Protein AF-X0Y5U0-F1 (afdb_monomer)

Foldseek 3Di:
DVVVVVVVVVVVVCVVCVVVVVVVVVVVVLLVVDFDFDADPVNPGTDDPDDGDRDNVSVVVVVVVVCVVVVHDDDDFDDDDPDDPVNRVVVRVVVVVVPPDD

Sequence (102 aa):
MADIKIIDMVKTKAKEFDPLFKRMDTDKKLYFMDAYKMMRPDGVAEMEDVINVTFNDPTTFGMRAVATMGGAQRQTVVEGRDISEQQSAIIEGFIDDIGYAV

Solvent-accessible surface area (backbone atoms only — not comparable to full-atom values): 6356 Å² total; per-residue (Å²): 118,69,66,62,55,52,53,52,50,52,54,50,50,50,61,71,44,44,67,58,51,53,48,52,61,54,56,51,38,39,48,72,64,47,80,58,72,60,56,36,98,84,67,81,47,71,47,83,94,63,91,68,77,70,66,66,59,51,33,52,50,52,52,49,53,52,36,53,75,72,68,57,75,92,79,80,80,77,84,66,89,91,63,48,73,70,57,36,49,54,55,45,48,51,57,52,71,70,47,78,80,127

Structure (mmCIF, N/CA/C/O backbone):
data_AF-X0Y5U0-F1
#
_entry.id   AF-X0Y5U0-F1
#
loop_
_atom_site.group_PDB
_atom_site.id
_atom_site.type_symbol
_atom_site.label_atom_id
_atom_site.label_alt_id
_atom_site.label_comp_id
_atom_site.label_asym_id
_atom_site.label_entity_id
_atom_site.label_seq_id
_atom_site.pdbx_PDB_ins_code
_atom_site.Cartn_x
_atom_site.Cartn_y
_atom_site.Cartn_z
_atom_site.occupancy
_atom_site.B_iso_or_equiv
_atom_site.auth_seq_id
_atom_site.auth_comp_id
_atom_site.auth_asym_id
_atom_site.auth_atom_id
_atom_site.pdbx_PDB_model_num
ATOM 1 N N . MET A 1 1 ? 10.156 12.230 -42.607 1.00 57.09 1 MET A N 1
ATOM 2 C CA . MET A 1 1 ? 11.379 11.953 -41.808 1.00 57.09 1 MET A CA 1
ATOM 3 C C . MET A 1 1 ? 11.247 12.380 -40.342 1.00 57.09 1 MET A C 1
ATOM 5 O O . MET A 1 1 ? 11.840 11.717 -39.504 1.00 57.09 1 MET A O 1
ATOM 9 N N . ALA A 1 2 ? 10.472 13.423 -40.004 1.00 61.12 2 ALA A N 1
ATOM 10 C CA . ALA A 1 2 ? 10.226 13.818 -38.608 1.00 61.12 2 ALA A CA 1
ATOM 11 C C . ALA A 1 2 ? 9.441 12.761 -37.800 1.00 61.12 2 ALA A C 1
ATOM 13 O O . ALA A 1 2 ? 9.807 12.473 -36.664 1.00 61.12 2 ALA A O 1
ATOM 14 N N . ASP A 1 3 ? 8.448 12.107 -38.410 1.00 62.69 3 ASP A N 1
ATOM 15 C CA . ASP A 1 3 ? 7.597 11.125 -37.713 1.00 62.69 3 ASP A CA 1
ATOM 16 C C . ASP A 1 3 ? 8.342 9.848 -37.303 1.00 62.69 3 ASP A C 1
ATOM 18 O O . ASP A 1 3 ? 8.106 9.307 -36.228 1.00 62.69 3 ASP A O 1
ATOM 22 N N . ILE A 1 4 ? 9.310 9.404 -38.114 1.00 67.81 4 ILE A N 1
ATOM 23 C CA . ILE A 1 4 ? 10.170 8.249 -37.796 1.00 67.81 4 ILE A CA 1
ATOM 24 C C . ILE A 1 4 ? 10.986 8.542 -36.527 1.00 67.81 4 ILE A C 1
ATOM 26 O O . ILE A 1 4 ? 11.065 7.710 -35.628 1.00 67.81 4 ILE A O 1
ATOM 30 N N . LYS A 1 5 ? 11.498 9.774 -36.397 1.00 80.19 5 LYS A N 1
ATOM 31 C CA . LYS A 1 5 ? 12.275 10.213 -35.231 1.00 80.19 5 LYS A CA 1
ATOM 32 C C . LYS A 1 5 ? 11.425 10.271 -33.955 1.00 80.19 5 LYS A C 1
ATOM 34 O O . LYS A 1 5 ? 11.909 9.899 -32.891 1.00 80.19 5 LYS A O 1
ATOM 39 N N . ILE A 1 6 ? 10.162 10.693 -34.057 1.00 85.56 6 ILE A N 1
ATOM 40 C CA . ILE A 1 6 ? 9.223 10.717 -32.922 1.00 85.56 6 ILE A CA 1
ATOM 41 C C . ILE A 1 6 ? 8.875 9.289 -32.480 1.00 85.56 6 ILE A C 1
ATOM 43 O O . ILE A 1 6 ? 8.912 8.994 -31.287 1.00 85.56 6 ILE A O 1
ATOM 47 N N . ILE A 1 7 ? 8.596 8.383 -33.422 1.00 87.81 7 ILE A N 1
ATOM 48 C CA . ILE A 1 7 ? 8.286 6.978 -33.114 1.00 87.81 7 ILE A CA 1
ATOM 49 C C . ILE A 1 7 ? 9.460 6.299 -32.394 1.00 87.81 7 ILE A C 1
ATOM 51 O O . ILE A 1 7 ? 9.252 5.583 -31.412 1.00 87.81 7 ILE A O 1
ATOM 55 N N . ASP A 1 8 ? 10.692 6.546 -32.834 1.00 91.00 8 ASP A N 1
ATOM 56 C CA . ASP A 1 8 ? 11.880 5.974 -32.196 1.00 91.00 8 ASP A CA 1
ATOM 57 C C . ASP A 1 8 ? 12.131 6.558 -30.797 1.00 91.00 8 ASP A C 1
ATOM 59 O O . ASP A 1 8 ? 12.509 5.824 -29.876 1.00 91.00 8 ASP A O 1
ATOM 63 N N . MET A 1 9 ? 11.836 7.846 -30.587 1.00 89.00 9 MET A N 1
ATOM 64 C CA . MET A 1 9 ? 11.853 8.459 -29.253 1.00 89.00 9 MET A CA 1
ATOM 65 C C . MET A 1 9 ? 10.820 7.816 -28.320 1.00 89.00 9 MET A C 1
ATOM 67 O O . MET A 1 9 ? 11.159 7.471 -27.188 1.00 89.00 9 MET A O 1
ATOM 71 N N . VAL A 1 10 ? 9.589 7.595 -28.795 1.00 88.56 10 VAL A N 1
ATOM 72 C CA . VAL A 1 10 ? 8.533 6.928 -28.014 1.00 88.56 10 VAL A CA 1
ATOM 73 C C . VAL A 1 10 ? 8.946 5.504 -27.649 1.00 88.56 10 VAL A C 1
ATOM 75 O O . VAL A 1 10 ? 8.834 5.121 -26.488 1.00 88.56 10 VAL A O 1
ATOM 78 N N . LYS A 1 11 ? 9.491 4.729 -28.594 1.00 91.94 11 LYS A N 1
ATOM 79 C CA . LYS A 1 11 ? 9.974 3.361 -28.327 1.00 91.94 11 LYS A CA 1
ATOM 80 C C . LYS A 1 11 ? 11.124 3.330 -27.324 1.00 91.94 11 LYS A C 1
ATOM 82 O O . LYS A 1 11 ? 11.181 2.430 -26.488 1.00 91.94 11 LYS A O 1
ATOM 87 N N . THR A 1 12 ? 12.033 4.298 -27.401 1.00 92.25 12 THR A N 1
ATOM 88 C CA . THR A 1 12 ? 13.155 4.414 -26.459 1.00 92.25 12 THR A CA 1
ATOM 89 C C . THR A 1 12 ? 12.639 4.713 -25.056 1.00 92.25 12 THR A C 1
ATOM 91 O O . THR A 1 12 ? 12.974 3.996 -24.118 1.00 92.25 12 THR A O 1
ATOM 94 N N . LYS A 1 13 ? 11.732 5.687 -24.919 1.00 91.19 13 LYS A N 1
ATOM 95 C CA . LYS A 1 13 ? 11.109 6.006 -23.629 1.00 91.19 13 LYS A CA 1
ATOM 96 C C . LYS A 1 13 ? 10.258 4.866 -23.085 1.00 91.19 13 LYS A C 1
ATOM 98 O O . LYS A 1 13 ? 10.333 4.585 -21.897 1.00 91.19 13 LYS A O 1
ATOM 103 N N . ALA A 1 14 ? 9.526 4.153 -23.935 1.00 89.12 14 ALA A N 1
ATOM 104 C CA . ALA A 1 14 ? 8.780 2.970 -23.521 1.00 89.12 14 ALA A CA 1
ATOM 105 C C . ALA A 1 14 ? 9.703 1.905 -22.907 1.00 89.12 14 ALA A C 1
ATOM 107 O O . ALA A 1 14 ? 9.377 1.358 -21.862 1.00 89.12 14 ALA A O 1
ATOM 108 N N . LYS A 1 15 ? 10.882 1.664 -23.498 1.00 92.94 15 LYS A N 1
ATOM 109 C CA . LYS A 1 15 ? 11.886 0.753 -22.922 1.00 92.94 15 LYS A CA 1
ATOM 110 C C . LYS A 1 15 ? 12.477 1.269 -21.611 1.00 92.94 15 LYS A C 1
ATOM 112 O O . LYS A 1 15 ? 12.709 0.472 -20.712 1.00 92.94 15 LYS A O 1
ATOM 117 N N . GLU A 1 16 ? 12.724 2.573 -21.501 1.00 92.31 16 GLU A N 1
ATOM 118 C CA . GLU A 1 16 ? 13.224 3.181 -20.260 1.00 92.31 16 GLU A CA 1
ATOM 119 C C . GLU A 1 16 ? 12.213 3.055 -19.107 1.00 92.31 16 GLU A C 1
ATOM 121 O O . GLU A 1 16 ? 12.611 2.796 -17.974 1.00 92.31 16 GLU A O 1
ATOM 126 N N . PHE A 1 17 ? 10.914 3.205 -19.386 1.00 93.06 17 PHE A N 1
ATOM 127 C CA . PHE A 1 17 ? 9.855 3.112 -18.375 1.00 93.06 17 PHE A CA 1
ATOM 128 C C . PHE A 1 17 ? 9.321 1.692 -18.143 1.00 93.06 17 PHE A C 1
ATOM 130 O O . PHE A 1 17 ? 8.648 1.462 -17.141 1.00 93.06 17 PHE A O 1
ATOM 137 N N . ASP A 1 18 ? 9.631 0.730 -19.012 1.00 93.50 18 ASP A N 1
ATOM 138 C CA . ASP A 1 18 ? 9.181 -0.662 -18.890 1.00 93.50 18 ASP A CA 1
ATOM 139 C C . ASP A 1 18 ? 9.441 -1.280 -17.496 1.00 93.50 18 ASP A C 1
ATOM 141 O O . ASP A 1 18 ? 8.511 -1.863 -16.933 1.00 93.50 18 ASP A O 1
ATOM 145 N N . PRO A 1 19 ? 10.614 -1.094 -16.849 1.00 91.12 19 PRO A N 1
ATOM 146 C CA . PRO A 1 19 ? 10.835 -1.594 -15.490 1.00 91.12 19 PRO A CA 1
ATOM 147 C C . PRO A 1 19 ? 9.898 -0.962 -14.453 1.00 91.12 19 PRO A C 1
ATOM 149 O O . PRO A 1 19 ? 9.429 -1.642 -13.540 1.00 91.12 19 PRO A O 1
ATOM 152 N N . LEU A 1 20 ? 9.605 0.335 -14.596 1.00 89.31 20 LEU A N 1
ATOM 153 C CA . LEU A 1 20 ? 8.690 1.046 -13.706 1.00 89.31 20 LEU A CA 1
ATOM 154 C C . LEU A 1 20 ? 7.263 0.511 -13.859 1.00 89.31 20 LEU A C 1
ATOM 156 O O . LEU A 1 20 ? 6.613 0.229 -12.854 1.00 89.31 20 LEU A O 1
ATOM 160 N N . PHE A 1 21 ? 6.792 0.340 -15.095 1.00 91.44 21 PHE A N 1
ATOM 161 C CA . PHE A 1 21 ? 5.448 -0.172 -15.363 1.00 91.44 21 PHE A CA 1
ATOM 162 C C . PHE A 1 21 ? 5.282 -1.617 -14.897 1.00 91.44 21 PHE A C 1
ATOM 164 O O . PHE A 1 21 ? 4.293 -1.932 -14.245 1.00 91.44 21 PHE A O 1
ATOM 171 N N . LYS A 1 22 ? 6.292 -2.469 -15.098 1.00 90.94 22 LYS A N 1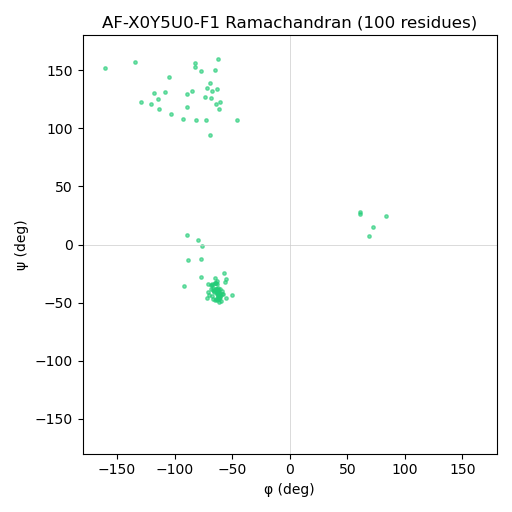
ATOM 172 C CA . LYS A 1 22 ? 6.291 -3.837 -14.556 1.00 90.94 22 LYS A CA 1
ATOM 173 C C . LYS A 1 22 ? 6.209 -3.869 -13.034 1.00 90.94 22 LYS A C 1
ATOM 175 O O . LYS A 1 22 ? 5.515 -4.723 -12.478 1.00 90.94 22 LYS A O 1
ATOM 180 N N . ARG A 1 23 ? 6.892 -2.942 -12.351 1.00 86.56 23 ARG A N 1
ATOM 181 C CA . ARG A 1 23 ? 6.765 -2.795 -10.897 1.00 86.56 23 ARG A CA 1
ATOM 182 C C . ARG A 1 23 ? 5.337 -2.409 -10.519 1.00 86.56 23 ARG A C 1
ATOM 184 O O . ARG A 1 23 ? 4.750 -3.078 -9.683 1.00 86.56 23 ARG A O 1
ATOM 191 N N . MET A 1 24 ? 4.756 -1.413 -11.189 1.00 87.06 24 MET A N 1
ATOM 192 C CA . MET A 1 24 ? 3.367 -0.993 -10.951 1.00 87.06 24 MET A CA 1
ATOM 193 C C . MET A 1 24 ? 2.363 -2.132 -11.178 1.00 87.06 24 MET A C 1
ATOM 195 O O . MET A 1 24 ? 1.466 -2.324 -10.361 1.00 87.06 24 MET A O 1
ATOM 199 N N . ASP A 1 25 ? 2.530 -2.918 -12.243 1.00 89.31 25 ASP A N 1
ATOM 200 C CA . ASP A 1 25 ? 1.684 -4.084 -12.527 1.00 89.31 25 ASP A CA 1
ATOM 201 C C . ASP A 1 25 ? 1.826 -5.179 -11.464 1.00 89.31 25 ASP A C 1
ATOM 203 O O . ASP A 1 25 ? 0.860 -5.877 -11.154 1.00 89.31 25 ASP A O 1
ATOM 207 N N . THR A 1 26 ? 3.019 -5.326 -10.886 1.00 86.12 26 THR A N 1
ATOM 208 C CA . THR A 1 26 ? 3.266 -6.257 -9.779 1.00 86.12 26 THR A CA 1
ATOM 209 C C . THR A 1 26 ? 2.627 -5.748 -8.489 1.00 86.12 26 THR A C 1
ATOM 211 O O . THR A 1 26 ? 1.911 -6.503 -7.838 1.00 86.12 26 THR A O 1
ATOM 214 N N . ASP A 1 27 ? 2.793 -4.466 -8.163 1.00 83.94 27 ASP A N 1
ATOM 215 C CA . ASP A 1 27 ? 2.202 -3.839 -6.974 1.00 83.94 27 ASP A CA 1
ATOM 216 C C . ASP A 1 27 ? 0.666 -3.857 -7.031 1.00 83.94 27 ASP A C 1
ATOM 218 O O . ASP A 1 27 ? 0.001 -4.065 -6.015 1.00 83.94 27 ASP A O 1
ATOM 222 N N . LYS A 1 28 ? 0.076 -3.731 -8.228 1.00 86.44 28 LYS A N 1
ATOM 223 C CA . LYS A 1 28 ? -1.375 -3.850 -8.451 1.00 86.44 28 LYS A CA 1
ATOM 224 C C . LYS A 1 28 ? -1.941 -5.180 -7.944 1.00 86.44 28 LYS A C 1
ATOM 226 O O . LYS A 1 28 ? -3.095 -5.230 -7.529 1.00 86.44 28 LYS A O 1
ATOM 231 N N . LYS A 1 29 ? -1.156 -6.256 -7.945 1.00 87.00 29 LYS A N 1
ATOM 232 C CA . LYS A 1 29 ? -1.594 -7.562 -7.430 1.00 87.00 29 LYS A CA 1
ATOM 233 C C . LYS A 1 29 ? -1.903 -7.519 -5.933 1.00 87.00 29 LYS A C 1
ATOM 235 O O . LYS A 1 29 ? -2.845 -8.165 -5.484 1.00 87.00 29 LYS A O 1
ATOM 240 N N . LEU A 1 30 ? -1.196 -6.674 -5.180 1.00 85.50 30 LEU A N 1
ATOM 241 C CA . LEU A 1 30 ? -1.450 -6.474 -3.752 1.00 85.50 30 LEU A CA 1
ATOM 242 C C . LEU A 1 30 ? -2.828 -5.854 -3.493 1.00 85.50 30 LEU A C 1
ATOM 244 O O . LEU A 1 30 ? -3.474 -6.191 -2.507 1.00 85.50 30 LEU A O 1
ATOM 248 N N . TYR A 1 31 ? -3.310 -4.994 -4.397 1.00 85.19 31 TYR A N 1
ATOM 249 C CA . TYR A 1 31 ? -4.678 -4.467 -4.339 1.00 85.19 31 TYR A CA 1
ATOM 250 C C . TYR A 1 31 ? -5.738 -5.567 -4.529 1.00 85.19 31 TYR A C 1
ATOM 252 O O . TYR A 1 31 ? -6.838 -5.468 -3.993 1.00 85.19 31 TYR A O 1
ATOM 260 N N . PHE A 1 32 ? -5.416 -6.631 -5.267 1.00 87.56 32 PHE A N 1
ATOM 261 C CA . PHE A 1 32 ? -6.296 -7.791 -5.434 1.00 87.56 32 PHE A CA 1
ATOM 262 C C . PHE A 1 32 ? -6.093 -8.867 -4.362 1.00 87.56 32 PHE A C 1
ATOM 264 O O . PHE A 1 32 ? -6.704 -9.928 -4.457 1.00 87.56 32 PHE A O 1
ATOM 271 N N . MET A 1 33 ? -5.296 -8.584 -3.324 1.00 85.44 33 MET A N 1
ATOM 272 C CA . MET A 1 33 ? -4.961 -9.526 -2.251 1.00 85.44 33 MET A CA 1
ATOM 273 C C . MET A 1 33 ? -4.236 -10.788 -2.741 1.00 85.44 33 MET A C 1
ATOM 275 O O . MET A 1 33 ? -4.297 -11.831 -2.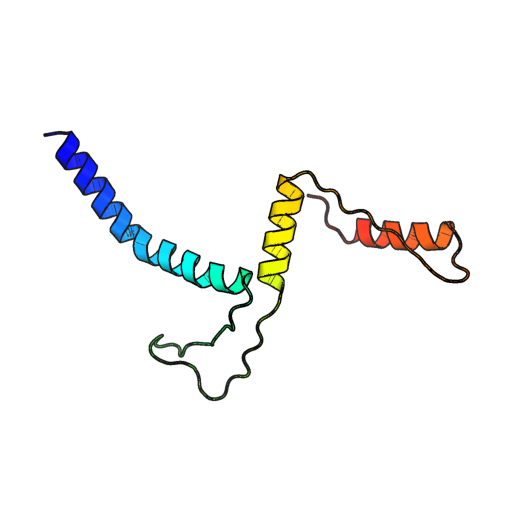086 1.00 85.44 33 MET A O 1
ATOM 279 N N . ASP A 1 34 ? -3.522 -10.705 -3.866 1.00 87.50 34 ASP A N 1
ATOM 280 C CA . ASP A 1 34 ? -2.627 -11.783 -4.277 1.00 87.50 34 ASP A CA 1
ATOM 281 C C . ASP A 1 34 ? -1.521 -11.940 -3.228 1.00 87.50 34 ASP A C 1
ATOM 283 O O . ASP A 1 34 ? -0.922 -10.959 -2.778 1.00 87.50 34 ASP A O 1
ATOM 287 N N . ALA A 1 35 ? -1.243 -13.186 -2.840 1.00 82.56 35 ALA A N 1
ATOM 288 C CA . ALA A 1 35 ? -0.289 -13.466 -1.780 1.00 82.56 35 ALA A CA 1
ATOM 289 C C . ALA A 1 35 ? 1.113 -12.958 -2.147 1.00 82.56 35 ALA A C 1
ATOM 291 O O . ALA A 1 35 ? 1.740 -13.459 -3.084 1.00 82.56 35 ALA A O 1
ATOM 292 N N . TYR A 1 36 ? 1.625 -11.995 -1.380 1.00 81.81 36 TYR A N 1
ATOM 293 C CA . TYR A 1 36 ? 2.994 -11.521 -1.549 1.00 81.81 36 TYR A CA 1
ATOM 294 C C . TYR A 1 36 ? 3.993 -12.597 -1.111 1.00 81.81 36 TYR A C 1
ATOM 296 O O . TYR A 1 36 ? 3.805 -13.255 -0.085 1.00 81.81 36 TYR A O 1
ATOM 304 N N . LYS A 1 37 ? 5.071 -12.757 -1.881 1.00 84.94 37 LYS A N 1
ATOM 305 C CA . LYS A 1 37 ? 6.204 -13.624 -1.553 1.00 84.94 37 LYS A CA 1
ATOM 306 C C . LYS A 1 37 ? 7.466 -12.781 -1.495 1.00 84.94 37 LYS A C 1
ATOM 308 O O . LYS A 1 37 ? 7.832 -12.135 -2.475 1.00 84.94 37 LYS A O 1
ATOM 313 N N . MET A 1 38 ? 8.128 -12.781 -0.343 1.00 84.31 38 MET A N 1
ATOM 314 C CA . MET A 1 38 ? 9.419 -12.130 -0.190 1.00 84.31 38 MET A CA 1
ATOM 315 C C . MET A 1 38 ? 10.453 -12.827 -1.076 1.00 84.31 38 MET A C 1
ATOM 317 O O . MET A 1 38 ? 10.719 -14.018 -0.926 1.00 84.31 38 MET A O 1
ATOM 321 N N . MET A 1 39 ? 11.042 -12.065 -1.992 1.00 86.38 39 MET A N 1
ATOM 322 C CA . MET A 1 39 ? 12.144 -12.526 -2.830 1.00 86.38 39 MET A CA 1
ATOM 323 C C . MET A 1 39 ? 13.469 -12.408 -2.073 1.00 86.38 39 MET A C 1
ATOM 325 O O . MET A 1 39 ? 13.636 -11.550 -1.200 1.00 86.38 39 MET A O 1
ATOM 329 N N . ARG A 1 40 ? 14.436 -13.253 -2.424 1.00 87.81 40 ARG A N 1
ATOM 330 C CA . ARG A 1 40 ? 15.823 -13.118 -1.969 1.00 87.81 40 ARG A CA 1
ATOM 331 C C . ARG A 1 40 ? 16.431 -11.796 -2.464 1.00 87.81 40 ARG A C 1
ATOM 333 O O . ARG A 1 40 ? 15.950 -11.238 -3.450 1.00 87.81 40 ARG A O 1
ATOM 340 N N . PRO A 1 41 ? 17.516 -11.303 -1.837 1.00 84.69 41 PRO A N 1
ATOM 341 C CA . PRO A 1 41 ? 18.183 -10.071 -2.270 1.00 84.69 41 PRO A CA 1
ATOM 342 C C . PRO A 1 41 ? 18.664 -10.092 -3.729 1.00 84.69 41 PRO A C 1
ATOM 344 O O . PRO A 1 41 ? 18.808 -9.037 -4.338 1.00 84.69 41 PRO A O 1
ATOM 347 N N . ASP A 1 42 ? 18.905 -11.282 -4.290 1.00 86.94 42 ASP A N 1
ATOM 348 C CA . ASP A 1 42 ? 19.265 -11.476 -5.698 1.00 86.94 42 ASP A CA 1
ATOM 349 C C . ASP A 1 42 ? 18.066 -11.370 -6.663 1.00 86.94 42 ASP A C 1
ATOM 351 O O . ASP A 1 42 ? 18.259 -11.275 -7.874 1.00 86.94 42 ASP A O 1
ATOM 355 N N . GLY A 1 43 ? 16.835 -11.370 -6.143 1.00 79.25 43 GLY A N 1
ATOM 356 C CA . GLY A 1 43 ? 15.594 -11.321 -6.911 1.00 79.25 43 GLY A CA 1
ATOM 357 C C . GLY A 1 43 ? 15.290 -12.583 -7.724 1.00 79.25 43 GLY A C 1
ATOM 358 O O . GLY A 1 43 ? 14.349 -12.562 -8.516 1.00 79.25 43 GLY A O 1
ATOM 359 N N . VAL A 1 44 ? 16.061 -13.666 -7.565 1.00 83.06 44 VAL A N 1
ATOM 360 C CA . VAL A 1 44 ? 15.969 -14.860 -8.427 1.00 83.06 44 VAL A CA 1
ATOM 361 C C . VAL A 1 44 ? 15.012 -15.904 -7.859 1.00 83.06 44 VAL A C 1
ATOM 363 O O . VAL A 1 44 ? 14.315 -16.575 -8.617 1.00 83.06 44 VAL A O 1
ATOM 366 N N . ALA A 1 45 ? 14.963 -16.044 -6.537 1.00 84.88 45 ALA A N 1
ATOM 367 C CA . ALA A 1 45 ? 14.143 -17.049 -5.871 1.00 84.88 45 ALA A CA 1
ATOM 368 C C . ALA A 1 45 ? 13.366 -16.464 -4.689 1.00 84.88 45 ALA A C 1
ATOM 370 O O . ALA A 1 45 ? 13.759 -15.451 -4.105 1.00 84.88 45 ALA A O 1
ATOM 371 N N . GLU A 1 46 ? 12.274 -17.132 -4.323 1.00 89.44 46 GLU A N 1
ATOM 372 C CA . GLU A 1 46 ? 11.543 -16.853 -3.087 1.00 89.44 46 GLU A CA 1
ATOM 373 C C . GLU A 1 46 ? 12.422 -17.170 -1.862 1.00 89.44 46 GLU A C 1
ATOM 375 O O . GLU A 1 46 ? 13.319 -18.027 -1.892 1.00 89.44 46 GLU A O 1
ATOM 380 N N . MET A 1 47 ? 12.198 -16.441 -0.771 1.00 88.25 47 MET A N 1
ATOM 381 C CA . MET A 1 47 ? 12.839 -16.709 0.509 1.00 88.25 47 MET A CA 1
ATOM 382 C C . MET A 1 47 ? 12.084 -17.835 1.226 1.00 88.25 47 MET A C 1
ATOM 384 O O . MET A 1 47 ? 10.966 -17.653 1.708 1.00 88.25 47 MET A O 1
ATOM 388 N N . GLU A 1 48 ? 12.704 -19.012 1.266 1.00 79.94 48 GLU A N 1
ATOM 389 C CA . GLU A 1 48 ? 12.292 -20.142 2.099 1.00 79.94 48 GLU A CA 1
ATOM 390 C C . GLU A 1 48 ? 12.630 -19.762 3.556 1.00 79.94 48 GLU A C 1
ATOM 392 O O . GLU A 1 48 ? 13.682 -19.178 3.791 1.00 79.94 48 GLU A O 1
ATOM 397 N N . ASP A 1 49 ? 11.728 -19.993 4.512 1.00 82.31 49 ASP A N 1
ATOM 398 C CA . ASP A 1 49 ? 11.819 -19.571 5.932 1.00 82.31 49 ASP A CA 1
ATOM 399 C C . ASP A 1 49 ? 11.365 -18.138 6.288 1.00 82.31 49 ASP A C 1
ATOM 401 O O . ASP A 1 49 ? 11.725 -17.605 7.340 1.00 82.31 49 ASP A O 1
ATOM 405 N N . VAL A 1 50 ? 10.488 -17.525 5.484 1.00 81.50 50 VAL A N 1
ATOM 406 C CA . VAL A 1 50 ? 9.783 -16.286 5.874 1.00 81.50 50 VAL A CA 1
ATOM 407 C C . VAL A 1 50 ? 8.273 -16.490 5.929 1.00 81.50 50 VAL A C 1
ATOM 409 O O . VAL A 1 50 ? 7.643 -16.973 4.985 1.00 81.50 50 VAL A O 1
ATOM 412 N N . ILE A 1 51 ? 7.670 -16.057 7.040 1.00 78.69 51 ILE A N 1
ATOM 413 C CA . ILE A 1 51 ? 6.215 -15.956 7.164 1.00 78.69 51 ILE A CA 1
ATOM 414 C C . ILE A 1 51 ? 5.761 -14.768 6.318 1.00 78.69 51 ILE A C 1
ATOM 416 O O . ILE A 1 51 ? 5.974 -13.611 6.674 1.00 78.69 51 ILE A O 1
ATOM 420 N N . ASN A 1 52 ? 5.126 -15.061 5.188 1.00 79.50 52 ASN A N 1
ATOM 421 C CA . ASN A 1 52 ? 4.538 -14.043 4.334 1.00 79.50 52 ASN A CA 1
ATOM 422 C C . ASN A 1 52 ? 3.092 -13.792 4.770 1.00 79.50 52 ASN A C 1
ATOM 424 O O . ASN A 1 52 ? 2.257 -14.695 4.707 1.00 79.50 52 ASN A O 1
ATOM 428 N N . VAL A 1 53 ? 2.799 -12.564 5.190 1.00 78.44 53 VAL A N 1
ATOM 429 C CA . VAL A 1 53 ? 1.438 -12.106 5.486 1.00 78.44 53 VAL A CA 1
ATOM 430 C C . VAL A 1 53 ? 1.078 -11.034 4.471 1.00 78.44 53 VAL A C 1
ATOM 432 O O . VAL A 1 53 ? 1.807 -10.061 4.301 1.00 78.44 53 VAL A O 1
ATOM 435 N N . THR A 1 54 ? -0.042 -11.224 3.777 1.00 78.50 54 THR A N 1
ATOM 436 C CA . THR A 1 54 ? -0.582 -10.210 2.865 1.00 78.50 54 THR A CA 1
ATOM 437 C C . THR A 1 54 ? -1.583 -9.366 3.637 1.00 78.50 54 THR A C 1
ATOM 439 O O . THR A 1 54 ? -2.653 -9.848 4.003 1.00 78.50 54 THR A O 1
ATOM 442 N N . PHE A 1 55 ? -1.202 -8.125 3.935 1.00 80.88 55 PHE A N 1
ATOM 443 C CA . PHE A 1 55 ? -2.071 -7.162 4.606 1.00 80.88 55 PHE A CA 1
ATOM 444 C C . PHE A 1 55 ? -3.089 -6.582 3.624 1.00 80.88 55 PHE A C 1
ATOM 446 O O . PHE A 1 55 ? -2.803 -6.418 2.439 1.00 80.88 55 PHE A O 1
ATOM 453 N N . ASN A 1 56 ? -4.269 -6.224 4.125 1.00 84.12 56 ASN A N 1
ATOM 454 C CA . ASN A 1 56 ? -5.324 -5.583 3.339 1.00 84.12 56 ASN A CA 1
ATOM 455 C C . ASN A 1 56 ? -5.103 -4.077 3.128 1.00 84.12 56 ASN A C 1
ATOM 457 O O . ASN A 1 56 ? -5.966 -3.408 2.552 1.00 84.12 56 ASN A O 1
ATOM 461 N N . ASP A 1 57 ? -3.979 -3.531 3.589 1.00 84.19 57 ASP A N 1
ATOM 462 C CA . ASP A 1 57 ? -3.652 -2.107 3.493 1.00 84.19 57 ASP A CA 1
ATOM 463 C C . ASP A 1 57 ? -3.702 -1.575 2.050 1.00 84.19 57 ASP A C 1
ATOM 465 O O . ASP A 1 57 ? -4.347 -0.545 1.840 1.00 84.19 57 ASP A O 1
ATOM 469 N N . PRO A 1 58 ? -3.131 -2.252 1.026 1.00 85.06 58 PRO A N 1
ATOM 470 C CA . PRO A 1 58 ? -3.173 -1.765 -0.357 1.00 85.06 58 PRO A CA 1
ATOM 471 C C . PRO A 1 58 ? -4.603 -1.683 -0.903 1.00 85.06 58 PRO A C 1
ATOM 473 O O 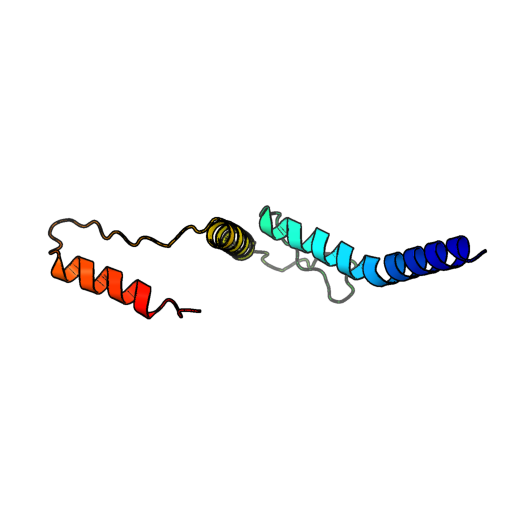. PRO A 1 58 ? -4.980 -0.704 -1.551 1.00 85.06 58 PRO A O 1
ATOM 476 N N . THR A 1 59 ? -5.426 -2.683 -0.588 1.00 87.44 59 THR A N 1
ATOM 477 C CA . THR A 1 59 ? -6.849 -2.727 -0.942 1.00 87.44 59 THR A CA 1
ATOM 478 C C . THR A 1 59 ? -7.617 -1.601 -0.262 1.00 87.44 59 THR A C 1
ATOM 480 O O . THR A 1 59 ? -8.363 -0.870 -0.913 1.00 87.44 59 THR A O 1
ATOM 483 N N . THR A 1 60 ? -7.384 -1.408 1.037 1.00 85.81 60 THR A N 1
ATOM 484 C CA . THR A 1 60 ? -8.025 -0.362 1.847 1.00 85.81 60 THR A CA 1
ATOM 485 C C . THR A 1 60 ? -7.650 1.029 1.339 1.00 85.81 60 THR A C 1
ATOM 487 O O . THR A 1 60 ? -8.515 1.892 1.188 1.00 85.81 60 THR A O 1
ATOM 490 N N . PHE A 1 61 ? -6.377 1.236 0.997 1.00 86.12 61 PHE A N 1
ATOM 491 C CA . PHE A 1 61 ? -5.897 2.470 0.388 1.00 86.12 61 PHE A CA 1
ATOM 492 C C . PHE A 1 61 ? -6.568 2.735 -0.965 1.00 86.12 61 PHE A C 1
ATOM 494 O O . PHE A 1 61 ? -7.092 3.827 -1.186 1.00 86.12 61 PHE A O 1
ATOM 501 N N . GLY A 1 62 ? -6.605 1.737 -1.855 1.00 85.69 62 GLY A N 1
ATOM 502 C CA . GLY A 1 62 ? -7.23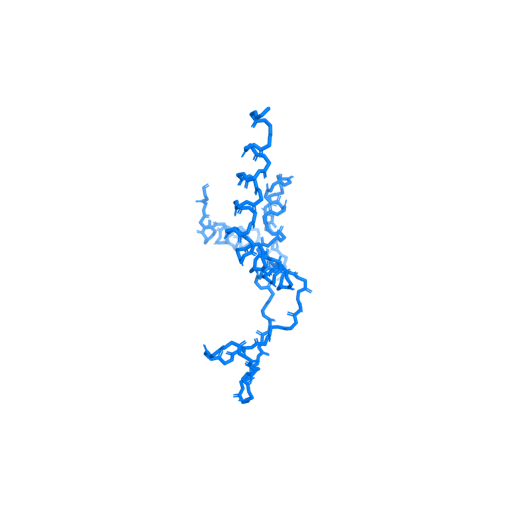4 1.874 -3.169 1.00 85.69 62 GLY A CA 1
ATOM 503 C C . GLY A 1 62 ? -8.732 2.172 -3.073 1.00 85.69 62 GLY A C 1
ATOM 504 O O . GLY A 1 62 ? -9.226 3.080 -3.740 1.00 85.69 62 GLY A O 1
ATOM 505 N N . MET A 1 63 ? -9.450 1.473 -2.191 1.00 86.19 63 MET A N 1
ATOM 506 C CA . MET A 1 63 ? -10.866 1.745 -1.920 1.00 86.19 63 MET A CA 1
ATOM 507 C C . MET A 1 63 ? -11.080 3.156 -1.367 1.00 86.19 63 MET A C 1
ATOM 509 O O . MET A 1 63 ? -11.990 3.850 -1.818 1.00 86.19 63 MET A O 1
ATOM 513 N N . ARG A 1 64 ? -10.220 3.617 -0.449 1.00 84.44 64 ARG A N 1
ATOM 514 C CA . ARG A 1 64 ? -10.269 4.989 0.074 1.00 84.44 64 ARG A CA 1
ATOM 515 C C . ARG A 1 64 ? -10.055 6.020 -1.032 1.00 84.44 64 ARG A C 1
ATOM 517 O O . ARG A 1 64 ? -10.820 6.972 -1.111 1.00 84.44 64 ARG A O 1
ATOM 524 N N . ALA A 1 65 ? -9.064 5.823 -1.900 1.00 85.56 65 ALA A N 1
ATOM 525 C CA . ALA A 1 65 ? -8.806 6.728 -3.018 1.00 85.56 65 ALA A CA 1
ATOM 526 C C . ALA A 1 65 ? -10.014 6.815 -3.966 1.00 85.56 65 ALA A C 1
ATOM 528 O O . ALA A 1 65 ? -10.426 7.913 -4.339 1.00 85.56 65 ALA A O 1
ATOM 529 N N . VAL A 1 66 ? -10.625 5.674 -4.306 1.00 87.12 66 VAL A N 1
ATOM 530 C CA . VAL A 1 66 ? -11.852 5.627 -5.121 1.00 87.12 66 VAL A CA 1
ATOM 531 C C . VAL A 1 66 ? -13.008 6.348 -4.427 1.00 87.12 66 VAL A C 1
ATOM 533 O O . V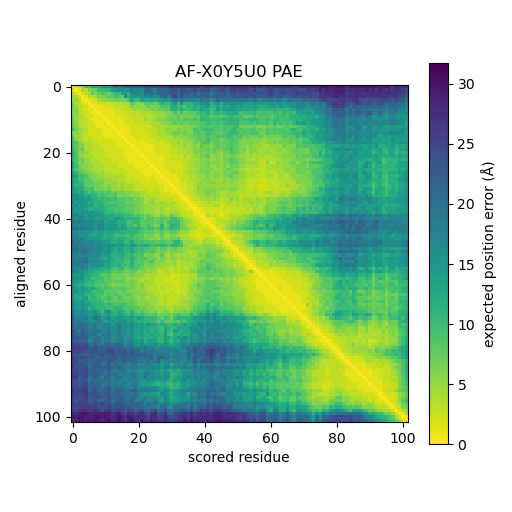AL A 1 66 ? -13.689 7.149 -5.064 1.00 87.12 66 VAL A O 1
ATOM 536 N N . ALA A 1 67 ? -13.202 6.122 -3.127 1.00 85.56 67 ALA A N 1
ATOM 537 C CA . ALA A 1 67 ? -14.239 6.781 -2.338 1.00 85.56 67 ALA A CA 1
ATOM 538 C C . ALA A 1 67 ? -14.051 8.308 -2.311 1.00 85.56 67 ALA A C 1
ATOM 540 O O . ALA A 1 67 ? -14.992 9.044 -2.604 1.00 85.56 67 ALA A O 1
ATOM 541 N N . THR A 1 68 ? -12.830 8.790 -2.058 1.00 83.56 68 THR A N 1
ATOM 542 C CA . THR A 1 68 ? -12.505 10.223 -2.091 1.00 83.56 68 THR A CA 1
ATOM 543 C C . THR A 1 68 ? -12.751 10.830 -3.474 1.00 83.56 68 THR A C 1
ATOM 545 O O . THR A 1 68 ? -13.376 11.884 -3.565 1.00 83.56 68 THR A O 1
ATOM 548 N N . MET A 1 69 ? -12.324 10.169 -4.557 1.00 85.56 69 MET A N 1
ATOM 549 C CA . MET A 1 69 ? -12.585 10.643 -5.927 1.00 85.56 69 MET A CA 1
ATOM 550 C C . MET A 1 69 ? -14.080 10.667 -6.266 1.00 85.56 69 MET A C 1
ATOM 552 O O . MET A 1 69 ? -14.527 11.538 -7.007 1.00 85.56 69 MET A O 1
ATOM 556 N N . GLY A 1 70 ? -14.854 9.730 -5.715 1.00 86.44 70 GLY A N 1
ATOM 557 C CA . GLY A 1 70 ? -16.311 9.691 -5.838 1.00 86.44 70 GLY A CA 1
ATOM 558 C C . GLY A 1 70 ? -17.046 10.708 -4.960 1.00 86.44 70 GLY A C 1
ATOM 559 O O . GLY A 1 70 ? -18.272 10.753 -5.003 1.00 86.44 70 GLY A O 1
ATOM 560 N N . GLY A 1 71 ? -16.331 11.504 -4.157 1.00 83.31 71 GLY A N 1
ATOM 561 C CA . GLY A 1 71 ? -16.926 12.461 -3.224 1.00 83.31 71 GLY A CA 1
ATOM 562 C C . GLY A 1 71 ? -17.584 11.813 -2.004 1.00 83.31 71 GLY A C 1
ATOM 563 O O . GLY A 1 71 ? -18.360 12.470 -1.312 1.00 83.31 71 GLY A O 1
ATOM 564 N N . ALA A 1 72 ? -17.299 10.538 -1.729 1.00 81.44 72 ALA A N 1
ATOM 565 C CA . ALA A 1 72 ? -17.803 9.875 -0.537 1.00 81.44 72 ALA A CA 1
ATOM 566 C C . ALA A 1 72 ? -17.158 10.490 0.711 1.00 81.44 72 ALA A C 1
ATOM 568 O O . ALA A 1 72 ? -15.936 10.645 0.793 1.00 81.44 72 ALA A O 1
ATOM 569 N N . GLN A 1 73 ? -17.992 10.817 1.692 1.00 73.81 73 GLN A N 1
ATOM 570 C CA . GLN A 1 73 ? -17.557 11.308 2.991 1.00 73.81 73 GLN A CA 1
ATOM 571 C C . GLN A 1 73 ? -17.701 10.205 4.032 1.00 73.81 73 GLN A C 1
ATOM 573 O O . GLN A 1 73 ? -18.614 9.380 3.977 1.00 73.81 73 GLN A O 1
ATOM 578 N N . ARG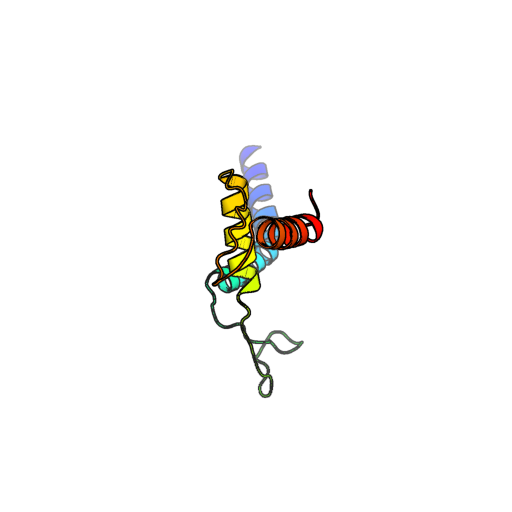 A 1 74 ? -16.764 1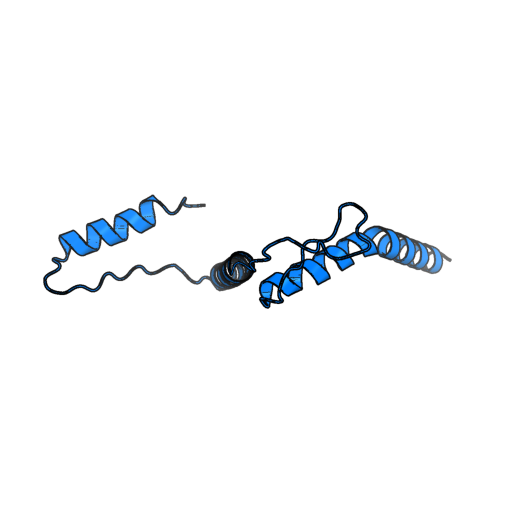0.177 4.977 1.00 73.94 74 ARG A N 1
ATOM 579 C CA . ARG A 1 74 ? -16.822 9.267 6.115 1.00 73.94 74 ARG A CA 1
ATOM 580 C C . ARG A 1 74 ? -17.990 9.689 7.003 1.00 73.94 74 ARG A C 1
ATOM 582 O O . ARG A 1 74 ? -18.046 10.840 7.414 1.00 73.94 74 ARG A O 1
ATOM 589 N N . GLN A 1 75 ? -18.887 8.760 7.311 1.00 77.06 75 GLN A N 1
ATOM 590 C CA . GLN A 1 75 ? -19.944 8.962 8.296 1.00 77.06 75 GLN A CA 1
ATOM 591 C C . GLN A 1 75 ? -19.681 8.021 9.471 1.00 77.06 75 GLN A C 1
ATOM 593 O O . GLN A 1 75 ? -19.665 6.802 9.296 1.00 77.06 75 GLN A O 1
ATOM 598 N N . THR A 1 76 ? -19.429 8.581 10.653 1.00 80.50 76 THR A N 1
ATOM 599 C CA . THR A 1 76 ? -19.320 7.798 11.890 1.00 80.50 76 THR A CA 1
ATOM 600 C C . THR A 1 76 ? -20.710 7.687 12.499 1.00 80.50 76 THR A C 1
ATOM 602 O O . THR A 1 76 ? -21.388 8.698 12.634 1.00 80.50 76 THR A O 1
ATOM 605 N N . VAL A 1 77 ? -21.137 6.472 12.837 1.00 83.31 77 VAL A N 1
ATOM 606 C CA . VAL A 1 77 ? -22.381 6.223 13.574 1.00 83.31 77 VAL A CA 1
ATOM 607 C C . VAL A 1 77 ? -22.036 5.312 14.739 1.00 83.31 77 VAL A C 1
ATOM 609 O O . VAL A 1 77 ? -21.467 4.237 14.531 1.00 83.31 77 VAL A O 1
ATOM 612 N N . VAL A 1 78 ? -22.335 5.751 15.960 1.00 83.81 78 VAL A N 1
ATOM 613 C CA . VAL A 1 78 ? -22.080 4.968 17.174 1.00 83.81 78 VAL A CA 1
ATOM 614 C C . VAL A 1 78 ? -23.384 4.354 17.672 1.00 83.81 78 VAL A C 1
ATOM 616 O O . VAL A 1 78 ? -24.275 5.051 18.148 1.00 83.81 78 VAL A O 1
ATOM 619 N N . GLU A 1 79 ? -23.476 3.027 17.596 1.00 85.19 79 GLU A N 1
ATOM 620 C CA . GLU A 1 79 ? -24.606 2.256 18.120 1.00 85.19 79 GLU A CA 1
ATOM 621 C C . GLU A 1 79 ? -24.186 1.484 19.379 1.00 85.19 79 GLU A C 1
ATOM 623 O O . GLU A 1 79 ? -23.169 0.788 19.393 1.00 85.19 79 GLU A O 1
ATOM 628 N N . GLY A 1 80 ? -24.976 1.583 20.451 1.00 84.50 80 GLY A N 1
ATOM 629 C CA . GLY A 1 80 ? -24.698 0.895 21.710 1.00 84.50 80 GLY A CA 1
ATOM 630 C C . GLY A 1 80 ? -25.932 0.771 22.600 1.00 84.50 80 GLY A C 1
ATOM 631 O O . GLY A 1 80 ? -26.843 1.595 22.542 1.00 84.50 80 GLY A O 1
ATOM 632 N N . ARG A 1 81 ? -25.971 -0.273 23.437 1.00 83.12 81 ARG A N 1
ATOM 633 C CA . ARG A 1 81 ? -27.010 -0.421 24.466 1.00 83.12 81 ARG A CA 1
ATOM 634 C C . ARG A 1 81 ? -26.721 0.574 25.595 1.00 83.12 81 ARG A C 1
ATOM 636 O O . ARG A 1 81 ? -25.613 0.580 26.118 1.00 83.12 81 ARG A O 1
ATOM 643 N N . ASP A 1 82 ? -27.717 1.386 25.942 1.00 88.31 82 ASP A N 1
ATOM 644 C CA . ASP A 1 82 ? -27.657 2.402 27.005 1.00 88.31 82 ASP A CA 1
ATOM 645 C C . ASP A 1 82 ? -26.596 3.507 26.798 1.00 88.31 82 ASP A C 1
ATOM 647 O O . ASP A 1 82 ? -26.110 4.089 27.766 1.00 88.31 82 ASP A O 1
ATOM 651 N N . ILE A 1 83 ? -26.241 3.824 25.545 1.00 85.81 83 ILE A N 1
ATOM 652 C CA . ILE A 1 83 ? -25.378 4.972 25.226 1.00 85.81 83 ILE A CA 1
ATOM 653 C C . ILE A 1 83 ? -26.220 6.248 25.128 1.00 85.81 83 ILE A C 1
ATOM 655 O O . ILE A 1 83 ? -27.262 6.267 24.471 1.00 85.81 83 ILE A O 1
ATOM 659 N N . SER A 1 84 ? -25.781 7.322 25.784 1.00 87.69 84 SER A N 1
ATOM 660 C CA . SER A 1 84 ? -26.409 8.636 25.617 1.00 87.69 84 SER A CA 1
ATOM 661 C C . SER A 1 84 ? -25.892 9.345 24.362 1.00 87.69 84 SER A C 1
ATOM 663 O O . SER A 1 84 ? -24.761 9.112 23.936 1.00 87.69 84 SER A O 1
ATOM 665 N N . GLU A 1 85 ? -26.675 10.278 23.810 1.00 83.81 85 GLU A N 1
ATOM 666 C CA . GLU A 1 85 ? -26.252 11.098 22.658 1.00 83.81 85 GLU A CA 1
ATOM 667 C C . GLU A 1 85 ? -24.950 11.872 22.922 1.00 83.81 85 GLU A C 1
ATOM 669 O O . GLU A 1 85 ? -24.138 12.084 22.029 1.00 83.81 85 GLU A O 1
ATOM 674 N N . GLN A 1 86 ? -24.708 12.283 24.169 1.00 86.31 86 GLN A N 1
ATOM 675 C CA . GLN A 1 86 ? -23.456 12.947 24.539 1.00 86.31 86 GLN A CA 1
ATOM 676 C C . GLN A 1 86 ? -22.265 11.989 24.470 1.00 86.31 86 GLN A C 1
ATOM 678 O O . GLN A 1 86 ? -21.179 12.386 24.054 1.00 86.31 86 GLN A O 1
ATOM 683 N N . GLN A 1 87 ? -22.457 10.730 24.865 1.00 85.62 87 GLN A N 1
ATOM 684 C CA . GLN A 1 87 ? -21.411 9.715 24.781 1.00 85.62 87 GLN A CA 1
ATOM 685 C C . GLN A 1 87 ? -21.138 9.317 23.330 1.00 85.62 87 GLN A C 1
ATOM 687 O O . GLN A 1 87 ? -19.970 9.198 22.962 1.00 85.62 87 GLN A O 1
ATOM 692 N N . SER A 1 88 ? -22.176 9.165 22.499 1.00 87.06 88 SER A N 1
ATOM 693 C CA . SER A 1 88 ? -21.990 8.903 21.068 1.00 87.06 88 SER A CA 1
ATOM 694 C C . SER A 1 88 ? -21.268 10.064 20.384 1.00 87.06 88 SER A C 1
ATOM 696 O O . SER A 1 88 ? -20.281 9.823 19.698 1.00 87.06 88 SER A O 1
ATOM 698 N N . ALA A 1 89 ? -21.653 11.315 20.664 1.00 85.25 89 ALA A N 1
ATOM 699 C CA . ALA A 1 89 ? -21.023 12.498 20.076 1.00 85.25 89 ALA A CA 1
ATOM 700 C C . ALA A 1 89 ? -19.533 12.639 20.437 1.00 85.25 89 ALA A C 1
ATOM 702 O O . ALA A 1 89 ? -18.725 13.005 19.586 1.00 85.25 89 ALA A O 1
ATOM 703 N N . ILE A 1 90 ? -19.141 12.320 21.679 1.00 86.88 90 ILE A N 1
ATOM 704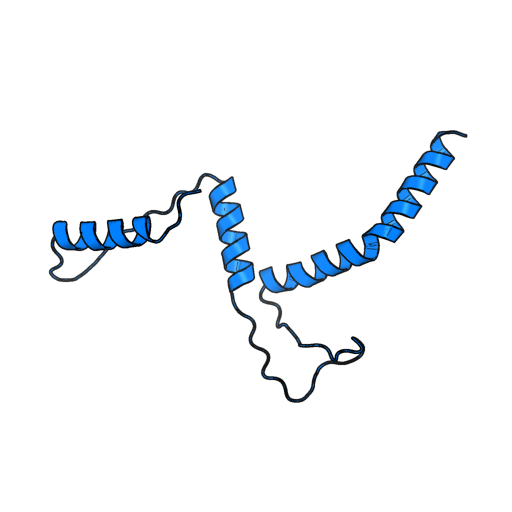 C CA . ILE A 1 90 ? -17.724 12.322 22.088 1.00 86.88 90 ILE A CA 1
ATOM 705 C C . ILE A 1 90 ? -16.929 11.278 21.294 1.00 86.88 90 ILE A C 1
ATOM 707 O O . ILE A 1 90 ? -15.807 11.547 20.869 1.00 86.88 90 ILE A O 1
ATOM 711 N N . ILE A 1 91 ? -17.499 10.088 21.092 1.00 82.75 91 ILE A N 1
ATOM 712 C CA . ILE A 1 91 ? -16.839 9.006 20.352 1.00 82.75 91 ILE A CA 1
ATOM 713 C C . ILE A 1 91 ? -16.750 9.355 18.862 1.00 82.75 91 ILE A C 1
ATOM 715 O O . ILE A 1 91 ? -15.699 9.163 18.258 1.00 82.75 91 ILE A O 1
ATOM 719 N N . GLU A 1 92 ? -17.819 9.890 18.275 1.00 82.94 92 GLU A N 1
ATOM 720 C CA . GLU A 1 92 ? -17.842 10.336 16.879 1.00 82.94 92 GLU A CA 1
ATOM 721 C C . GLU A 1 92 ? -16.789 11.425 16.632 1.00 82.94 92 GLU A C 1
ATOM 723 O O . GLU A 1 92 ? -15.954 11.269 15.735 1.00 82.94 92 GLU A O 1
ATOM 728 N N . GLY A 1 93 ? -16.755 12.446 17.498 1.00 81.88 93 GLY A N 1
ATOM 729 C CA . GLY A 1 93 ? -15.785 13.539 17.439 1.00 81.88 93 GLY A CA 1
ATOM 730 C C . GLY A 1 93 ? -14.340 13.075 17.620 1.00 81.88 93 GLY A C 1
ATOM 731 O O . GLY A 1 93 ? -13.465 13.509 16.882 1.00 81.88 93 GLY A O 1
ATOM 732 N N . PHE A 1 94 ? -14.077 12.114 18.510 1.00 82.56 94 PHE A N 1
ATOM 733 C CA . PHE A 1 94 ? -12.734 11.550 18.679 1.00 82.56 94 PHE A CA 1
ATOM 734 C C . PHE A 1 94 ? -12.186 10.917 17.392 1.00 82.56 94 PHE A C 1
ATOM 736 O O . PHE A 1 94 ? -11.003 11.066 17.079 1.00 82.56 94 PHE A O 1
ATOM 743 N N . ILE A 1 95 ? -13.026 10.209 16.628 1.00 75.06 95 ILE A N 1
ATOM 744 C CA . ILE A 1 95 ? -12.570 9.610 15.368 1.00 75.06 95 ILE A CA 1
ATOM 745 C C . ILE A 1 95 ? -12.325 10.692 14.304 1.00 75.06 95 ILE A C 1
ATOM 747 O O . ILE A 1 95 ? -11.412 10.539 13.491 1.00 75.06 95 ILE A O 1
ATOM 751 N N . ASP A 1 96 ? -13.109 11.775 14.306 1.00 73.44 96 ASP A N 1
ATOM 752 C CA . ASP A 1 96 ? -12.850 12.933 13.440 1.00 73.44 96 ASP A CA 1
ATOM 753 C C . ASP A 1 96 ? -11.542 13.646 13.820 1.00 73.44 96 ASP A C 1
ATOM 755 O O . ASP A 1 96 ? -10.748 13.951 12.935 1.00 73.44 96 ASP A O 1
ATOM 759 N N . ASP A 1 97 ? -11.259 13.810 15.113 1.00 73.31 97 ASP A N 1
ATOM 760 C C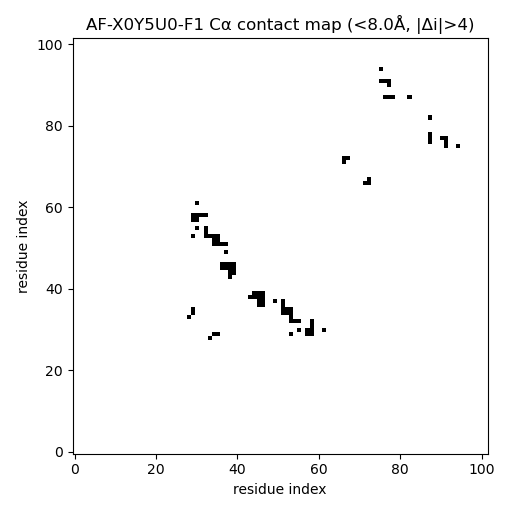A . ASP A 1 97 ? -10.062 14.495 15.619 1.00 73.31 97 ASP A CA 1
ATOM 761 C C . ASP A 1 97 ? -8.755 13.734 15.327 1.00 73.31 97 ASP A C 1
ATOM 763 O O . ASP A 1 97 ? -7.708 14.343 15.097 1.00 73.31 97 ASP A O 1
ATOM 767 N N . ILE A 1 98 ? -8.786 12.395 15.325 1.00 71.62 98 ILE A N 1
ATOM 768 C CA . ILE A 1 98 ? -7.620 11.564 14.955 1.00 71.62 98 ILE A CA 1
ATOM 769 C C . ILE A 1 98 ? -7.417 11.525 13.438 1.00 71.62 98 ILE A C 1
ATOM 771 O O . ILE A 1 98 ? -6.298 11.327 12.946 1.00 71.62 98 ILE A O 1
ATOM 775 N N . GLY A 1 99 ? -8.496 11.692 12.676 1.00 61.50 99 GLY A N 1
ATOM 776 C CA . GLY A 1 99 ? -8.422 11.830 11.237 1.00 61.50 99 GLY A CA 1
ATOM 777 C C . GLY A 1 99 ? -7.786 13.167 10.884 1.00 61.50 99 GLY A C 1
ATOM 778 O O . GLY A 1 99 ? -8.492 14.157 10.773 1.00 61.50 99 GLY A O 1
ATOM 779 N N . TYR A 1 100 ? -6.467 13.200 10.661 1.00 48.69 100 TYR A N 1
ATOM 780 C CA . TYR A 1 100 ? -5.799 14.358 10.059 1.00 48.69 100 TYR A CA 1
ATOM 781 C C . TYR A 1 100 ? -6.599 14.832 8.836 1.00 48.69 100 TYR A C 1
ATOM 783 O O . TYR A 1 100 ? -6.628 14.160 7.798 1.00 48.69 100 TYR A O 1
ATOM 791 N N . ALA A 1 101 ? -7.267 15.975 8.996 1.00 46.28 101 ALA A N 1
ATOM 792 C CA . ALA A 1 101 ? -7.878 16.719 7.915 1.00 46.28 101 ALA A CA 1
ATOM 793 C C . ALA A 1 101 ? -6.765 17.119 6.939 1.00 46.28 101 ALA A C 1
ATOM 795 O O . ALA A 1 101 ? -5.763 17.719 7.336 1.00 46.28 101 ALA A O 1
ATOM 796 N N . VAL A 1 102 ? -6.929 16.708 5.683 1.00 39.66 102 VAL A N 1
ATOM 797 C CA . VAL A 1 102 ? -6.192 17.256 4.539 1.00 39.66 102 VAL A CA 1
ATOM 798 C C . VAL A 1 102 ? -6.741 18.641 4.239 1.00 39.66 102 VAL A C 1
ATOM 800 O O . VAL A 1 102 ? -7.986 18.773 4.259 1.00 39.66 102 VAL A O 1
#

Secondary structure (DSSP, 8-state):
-HHHHHHHHHHHHHHHHHHHHHHHHHHHHHHTTPPP-PBPTTSSSB-TT------SHHHHHHHHHHHHHTT---------TT--HHHHHHHHHHHHHHS---

pLDDT: mean 82.56, std 9.36, range [39.66, 93.5]

Mean predicted aligned error: 10.98 Å

Radius of gyration: 23.26 Å; Cα contacts (8 Å, |Δi|>4): 48; chains: 1; bounding box: 47×37×69 Å

Organism: NCBI:txid412755